Protein AF-A0A2A5YQ69-F1 (afdb_monomer)

Solvent-accessible surface area (backbone atoms only — not comparable to full-atom values): 4166 Å² total; per-residue (Å²): 100,98,89,36,65,72,64,41,28,63,75,69,70,50,58,96,89,59,80,87,89,79,88,83,90,82,82,83,78,90,67,86,76,79,85,77,86,76,80,63,66,56,78,80,40,48,47,102,39,96,88,38,59,69,40,84,130

Sequence (57 aa):
IAAQESKAQELLGLEPDIAVAALLTIGKPKKQLTKLSRKKVEEFTTVDRADGPAFTG

Radius of gyration: 19.07 Å; Cα contacts (8 Å, |Δi|>4): 31; chains: 1; bounding box: 39×31×38 Å

Mean predicted aligned error: 5.55 Å

pLDDT: mean 92.29, std 6.33, range [64.25, 97.75]

Structure (mmCIF, N/CA/C/O backbone):
data_AF-A0A2A5YQ69-F1
#
_entry.id   AF-A0A2A5YQ69-F1
#
loop_
_atom_site.group_PDB
_atom_site.id
_atom_site.type_symbol
_atom_site.label_atom_id
_atom_site.label_alt_id
_atom_site.label_comp_id
_atom_site.label_asym_id
_atom_site.label_entity_id
_atom_site.label_seq_id
_atom_site.pdbx_PDB_ins_code
_atom_site.Cartn_x
_atom_site.Cartn_y
_atom_site.Cartn_z
_atom_site.occupancy
_atom_site.B_iso_or_equiv
_atom_site.auth_seq_id
_atom_site.auth_comp_id
_atom_site.auth_asym_id
_atom_site.auth_atom_id
_atom_site.pdbx_PDB_model_num
ATOM 1 N N . ILE A 1 1 ? -6.473 1.158 18.900 1.00 64.69 1 ILE A N 1
ATOM 2 C CA . ILE A 1 1 ? -7.587 1.108 17.924 1.00 64.69 1 ILE A CA 1
ATOM 3 C C . ILE A 1 1 ? -7.102 0.895 16.497 1.00 64.69 1 ILE A C 1
ATOM 5 O O . ILE A 1 1 ? -7.592 -0.028 15.881 1.00 64.69 1 ILE A O 1
ATOM 9 N N . ALA A 1 2 ? -6.110 1.644 15.993 1.00 64.25 2 ALA A N 1
ATOM 10 C CA . ALA A 1 2 ? -5.714 1.557 14.577 1.00 64.25 2 ALA A CA 1
ATOM 11 C C . ALA A 1 2 ? -5.262 0.177 14.051 1.00 64.25 2 ALA A C 1
ATOM 13 O O . ALA A 1 2 ? -5.321 -0.039 12.852 1.00 64.25 2 ALA A O 1
ATOM 14 N N . ALA A 1 3 ? -4.842 -0.747 14.920 1.00 77.69 3 ALA A N 1
ATOM 15 C CA . ALA A 1 3 ? -4.507 -2.129 14.553 1.00 77.69 3 ALA A CA 1
ATOM 16 C C . ALA A 1 3 ? -5.427 -3.170 15.228 1.00 77.69 3 ALA A C 1
ATOM 18 O O . ALA A 1 3 ? -5.048 -4.324 15.384 1.00 77.69 3 ALA A O 1
ATOM 19 N N . GLN A 1 4 ? -6.596 -2.751 15.727 1.00 90.44 4 GLN A N 1
ATOM 20 C CA . GLN A 1 4 ? -7.549 -3.604 16.448 1.00 90.44 4 GLN A CA 1
ATOM 21 C C . GLN A 1 4 ? -8.896 -3.582 15.726 1.00 90.44 4 GLN A C 1
ATOM 23 O O . GLN A 1 4 ? -9.766 -2.794 16.093 1.00 90.44 4 GLN A O 1
ATOM 28 N N . GLU A 1 5 ? -9.047 -4.446 14.721 1.00 90.88 5 GLU A N 1
ATOM 29 C CA . GLU A 1 5 ? -10.209 -4.463 13.822 1.00 90.88 5 GLU A CA 1
ATOM 30 C C . GLU A 1 5 ? -11.533 -4.593 14.579 1.00 90.88 5 GLU A C 1
ATOM 32 O O . GLU A 1 5 ? -12.362 -3.692 14.521 1.00 90.88 5 GLU A O 1
ATOM 37 N N . SER A 1 6 ? -11.688 -5.638 15.398 1.00 91.62 6 SER A N 1
ATOM 38 C CA . SER A 1 6 ? -12.950 -5.905 16.106 1.00 91.62 6 SER A CA 1
ATOM 39 C C . SER A 1 6 ? -13.376 -4.752 17.016 1.00 91.62 6 SER A C 1
ATOM 41 O O . SER A 1 6 ? -14.550 -4.408 17.093 1.00 91.62 6 SER A O 1
ATOM 43 N N . LYS A 1 7 ? -12.409 -4.096 17.668 1.00 92.75 7 LYS A N 1
ATOM 44 C CA . LYS A 1 7 ? -12.683 -2.930 18.514 1.00 92.75 7 LYS A CA 1
ATOM 45 C C . LYS A 1 7 ? -13.056 -1.699 17.688 1.00 92.75 7 LYS A C 1
ATOM 47 O O . LYS A 1 7 ? -13.835 -0.872 18.145 1.00 92.75 7 LYS A O 1
ATOM 52 N N . ALA A 1 8 ? -12.468 -1.536 16.504 1.00 93.06 8 ALA A N 1
ATOM 53 C CA . ALA A 1 8 ? -12.818 -0.451 15.598 1.00 93.06 8 ALA A CA 1
ATOM 54 C C . ALA A 1 8 ? -14.230 -0.641 15.023 1.00 93.06 8 ALA A C 1
ATOM 56 O O . ALA A 1 8 ? -15.000 0.315 15.031 1.00 93.06 8 ALA A O 1
ATOM 57 N N . GLN A 1 9 ? -14.584 -1.863 14.611 1.00 93.75 9 GLN A N 1
ATOM 58 C CA . GLN A 1 9 ? -15.927 -2.214 14.143 1.00 93.75 9 GLN A CA 1
ATOM 59 C C . GLN A 1 9 ? -16.989 -1.940 15.215 1.00 93.75 9 GLN A C 1
ATOM 61 O O . GLN A 1 9 ? -17.959 -1.242 14.935 1.00 93.75 9 GLN A O 1
ATOM 66 N N . GLU A 1 10 ? -16.766 -2.387 16.458 1.00 94.50 10 GLU A N 1
ATOM 67 C CA . GLU A 1 10 ? -17.675 -2.125 17.584 1.00 94.50 10 GLU A CA 1
ATOM 68 C C . GLU A 1 10 ? -17.874 -0.619 17.828 1.00 94.50 10 GLU A C 1
ATOM 70 O O . GLU A 1 10 ? -19.001 -0.149 17.957 1.00 94.50 10 GLU A O 1
ATOM 75 N N . LEU A 1 11 ? -16.786 0.160 17.846 1.00 94.62 11 LEU A N 1
ATOM 76 C CA . LEU A 1 11 ? -16.842 1.607 18.091 1.00 94.62 11 LEU A CA 1
ATOM 77 C C . LEU A 1 11 ? -17.536 2.392 16.974 1.00 94.62 11 LEU A C 1
ATOM 79 O O . LEU A 1 11 ? -18.111 3.446 17.239 1.00 94.62 11 LEU A O 1
ATOM 83 N N . LEU A 1 12 ? -17.426 1.920 15.733 1.00 93.44 12 LEU A N 1
ATOM 84 C CA . LEU A 1 12 ? -18.017 2.559 14.559 1.00 93.44 12 LEU A CA 1
ATOM 85 C C . LEU A 1 12 ? -19.419 2.022 14.235 1.00 93.44 12 LEU A C 1
ATOM 87 O O . LEU A 1 12 ? -20.092 2.602 13.387 1.00 93.44 12 LEU A O 1
ATOM 91 N N . GLY A 1 13 ? -19.862 0.956 14.910 1.00 95.94 13 GLY A N 1
ATOM 92 C CA . GLY A 1 13 ? -21.150 0.310 14.661 1.00 95.94 13 GLY A CA 1
ATOM 93 C C . GLY A 1 13 ? -21.208 -0.424 13.321 1.00 95.94 13 GLY A C 1
ATOM 94 O O . GLY A 1 13 ? -22.246 -0.396 12.670 1.00 95.94 13 GLY A O 1
ATOM 95 N N . LEU A 1 14 ? -20.095 -1.026 12.893 1.00 95.81 14 LEU A N 1
ATOM 96 C CA . LEU A 1 14 ? -20.002 -1.759 11.628 1.00 95.81 14 LEU A CA 1
ATOM 97 C C . LEU A 1 14 ? -20.497 -3.200 11.776 1.00 95.81 14 LEU A C 1
ATOM 99 O O . LEU A 1 14 ? -20.267 -3.845 12.803 1.00 95.81 14 LEU A O 1
ATOM 103 N N . GLU A 1 15 ? -21.115 -3.728 10.723 1.00 95.81 15 GLU A N 1
ATOM 104 C CA . GLU A 1 15 ? -21.419 -5.149 10.611 1.00 95.81 15 GLU A CA 1
ATOM 105 C C . GLU A 1 15 ? -20.137 -6.005 10.479 1.00 95.81 15 GLU A C 1
ATOM 107 O O . GLU A 1 15 ? -19.097 -5.510 10.031 1.00 95.81 15 GLU A O 1
ATOM 112 N N . PRO A 1 16 ? -20.171 -7.304 10.852 1.00 90.44 16 PRO A N 1
ATOM 113 C CA . PRO A 1 16 ? -18.974 -8.154 10.886 1.00 90.44 16 PRO A CA 1
ATOM 114 C C . PRO A 1 16 ? -18.257 -8.338 9.540 1.00 90.44 16 PRO A C 1
ATOM 116 O O . PRO A 1 16 ? -17.063 -8.633 9.519 1.00 90.44 16 PRO A O 1
ATOM 119 N N . ASP A 1 17 ? -18.977 -8.202 8.429 1.00 94.19 17 ASP A N 1
ATOM 120 C CA . ASP A 1 17 ? -18.481 -8.340 7.059 1.00 94.19 17 ASP A CA 1
ATOM 121 C C . ASP A 1 17 ? -17.905 -7.035 6.480 1.00 94.19 17 ASP A C 1
ATOM 123 O O . ASP A 1 17 ? -17.312 -7.046 5.399 1.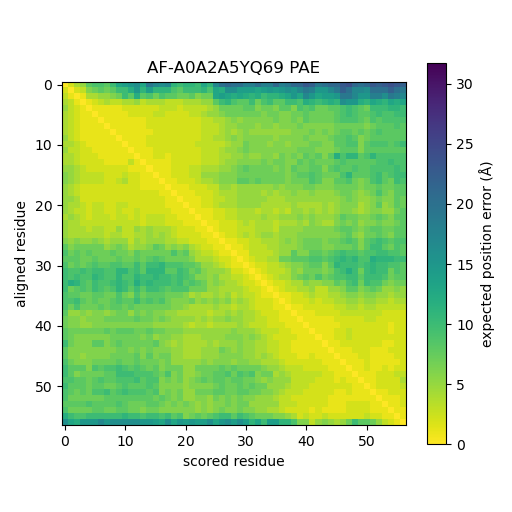00 94.19 17 ASP A O 1
ATOM 127 N N . ILE A 1 18 ? -18.008 -5.922 7.213 1.00 95.38 18 ILE A N 1
ATOM 128 C CA . ILE A 1 18 ? -17.449 -4.626 6.828 1.00 95.38 18 ILE A CA 1
ATOM 129 C C . ILE A 1 18 ? -16.082 -4.426 7.489 1.00 95.38 18 ILE A C 1
ATOM 131 O O . ILE A 1 18 ? -15.980 -4.279 8.705 1.00 95.38 18 ILE A O 1
ATOM 135 N N . ALA A 1 19 ? -15.020 -4.371 6.680 1.00 92.69 19 ALA A N 1
ATOM 136 C CA . ALA A 1 19 ? -13.644 -4.199 7.153 1.00 92.69 19 ALA A CA 1
ATOM 137 C C . ALA A 1 19 ? -13.158 -2.739 7.095 1.00 92.69 19 ALA A C 1
ATOM 139 O O . ALA A 1 19 ? -13.420 -2.005 6.136 1.00 92.69 19 ALA A O 1
ATOM 140 N N . VAL A 1 20 ? -12.364 -2.329 8.085 1.00 91.25 20 VAL A N 1
ATOM 141 C CA . VAL A 1 20 ? -11.692 -1.027 8.124 1.00 91.25 20 VAL A CA 1
ATOM 142 C C . VAL A 1 20 ? -10.405 -1.073 7.295 1.00 91.25 20 VAL A C 1
ATOM 144 O O . VAL A 1 20 ? -9.414 -1.694 7.666 1.00 91.25 20 VAL A O 1
ATOM 147 N N . ALA A 1 21 ? -10.378 -0.353 6.171 1.00 92.06 21 ALA A N 1
ATOM 148 C CA . ALA A 1 21 ? -9.201 -0.322 5.294 1.00 92.06 21 ALA A CA 1
ATOM 149 C C . ALA A 1 21 ? -8.085 0.616 5.792 1.00 92.06 21 ALA A C 1
ATOM 151 O O . ALA A 1 21 ? -6.899 0.323 5.641 1.00 92.06 21 ALA A O 1
ATOM 152 N N . ALA A 1 22 ? -8.453 1.774 6.349 1.00 91.75 22 ALA A N 1
ATOM 153 C CA . ALA A 1 22 ? -7.508 2.770 6.841 1.00 91.75 22 ALA A CA 1
ATOM 154 C C . ALA A 1 22 ? -8.174 3.753 7.814 1.00 91.75 22 ALA A C 1
ATOM 156 O O . ALA A 1 22 ? -9.366 4.037 7.716 1.00 91.75 22 ALA A O 1
ATOM 157 N N . LEU A 1 23 ? -7.370 4.340 8.704 1.00 89.31 23 LEU A N 1
ATOM 158 C CA . LEU A 1 23 ? -7.755 5.478 9.540 1.00 89.31 23 LEU A CA 1
ATOM 159 C C . LEU A 1 23 ? -6.879 6.678 9.192 1.00 89.31 23 L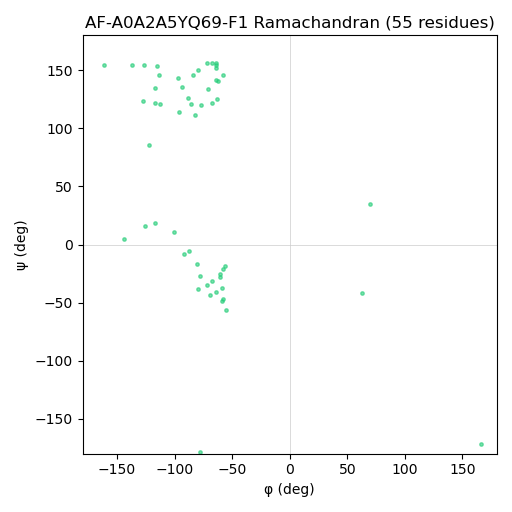EU A C 1
ATOM 161 O O . LEU A 1 23 ? -5.653 6.622 9.299 1.00 89.31 23 LEU A O 1
ATOM 165 N N . LEU A 1 24 ? -7.519 7.773 8.793 1.00 90.44 24 LEU A N 1
ATOM 166 C CA . LEU A 1 24 ? -6.857 9.008 8.386 1.00 90.44 24 LEU A CA 1
ATOM 167 C C . LEU A 1 24 ? -7.176 10.099 9.404 1.00 90.44 24 LEU A C 1
ATOM 169 O O . LEU A 1 24 ? -8.337 10.441 9.621 1.00 90.44 24 LEU A O 1
ATOM 173 N N . THR A 1 25 ? -6.147 10.662 10.032 1.00 89.19 25 THR A N 1
ATOM 174 C CA . THR A 1 25 ? -6.310 11.820 10.913 1.00 89.19 25 THR A CA 1
ATOM 175 C C . THR A 1 25 ? -6.208 13.104 10.094 1.00 89.19 25 THR A C 1
ATOM 177 O O . THR A 1 25 ? -5.236 13.324 9.373 1.00 89.19 25 THR A O 1
ATOM 180 N N . ILE A 1 26 ? -7.220 13.967 10.200 1.00 92.75 26 ILE A N 1
ATOM 181 C CA . ILE A 1 26 ? -7.291 15.240 9.474 1.00 92.75 26 ILE A CA 1
ATOM 182 C C . ILE A 1 26 ? -7.298 16.383 10.490 1.00 92.75 26 ILE A C 1
ATOM 184 O O . ILE A 1 26 ? -8.005 16.333 11.494 1.00 92.75 26 ILE A O 1
ATOM 188 N N . GLY A 1 27 ? -6.495 17.419 10.245 1.00 92.25 27 GLY A N 1
ATOM 189 C CA . GLY A 1 27 ? -6.416 18.591 11.114 1.00 92.25 27 GLY A CA 1
ATOM 190 C C . GLY A 1 27 ? -5.202 19.467 10.817 1.00 92.25 27 GLY A C 1
ATOM 191 O O . GLY A 1 27 ? -4.482 19.256 9.842 1.00 92.25 27 GLY A O 1
ATOM 192 N N . LYS A 1 28 ? -4.958 20.459 11.680 1.00 92.50 28 LYS A N 1
ATOM 193 C CA . LYS A 1 28 ? -3.789 21.340 11.572 1.00 92.50 28 LYS A CA 1
ATOM 194 C C . LYS A 1 28 ? -2.574 20.706 12.269 1.00 92.50 28 LYS A C 1
ATOM 196 O O . LYS A 1 28 ? -2.638 20.476 13.481 1.00 92.50 28 LYS A O 1
ATOM 201 N N . PRO A 1 29 ? -1.454 20.460 11.566 1.00 89.06 29 PRO A N 1
ATOM 202 C CA . PRO A 1 29 ? -0.265 19.882 12.181 1.00 89.06 29 PRO A CA 1
ATOM 203 C C . PRO A 1 29 ? 0.365 20.874 13.167 1.00 89.06 29 PRO A C 1
ATOM 205 O O . PRO A 1 29 ? 0.741 21.984 12.799 1.00 89.06 29 PRO A O 1
ATOM 208 N N . LYS A 1 30 ? 0.499 20.466 14.436 1.00 92.81 30 LYS A N 1
ATOM 209 C CA . LYS A 1 30 ? 1.240 21.235 15.457 1.00 92.81 30 LYS A CA 1
ATOM 210 C C . LYS A 1 30 ? 2.758 21.080 15.322 1.00 92.81 30 LYS A C 1
ATOM 212 O O . LYS A 1 30 ? 3.502 21.968 15.715 1.00 92.81 30 LYS A O 1
ATOM 217 N N . LYS A 1 31 ? 3.210 19.950 14.769 1.00 90.81 31 LYS A N 1
ATOM 218 C CA . LYS A 1 31 ? 4.612 19.649 14.469 1.00 90.81 31 LYS A CA 1
ATOM 219 C C . LYS A 1 31 ? 4.710 19.235 13.009 1.00 90.81 31 LYS A C 1
ATOM 221 O O . LYS A 1 31 ? 4.055 18.278 12.602 1.00 90.81 31 LYS A O 1
ATOM 226 N N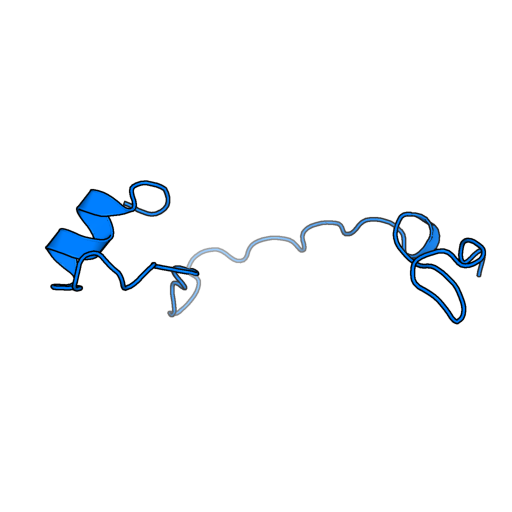 . GLN A 1 32 ? 5.539 19.936 12.245 1.00 88.19 32 GLN A N 1
ATOM 227 C CA . GLN A 1 32 ? 5.831 19.551 10.873 1.00 88.19 32 GLN A CA 1
ATOM 228 C C . GLN A 1 32 ? 6.813 18.376 10.884 1.00 88.19 32 GLN A C 1
ATOM 230 O O . GLN A 1 32 ? 7.909 18.478 11.435 1.00 88.19 32 GLN A O 1
ATOM 235 N N . LEU A 1 33 ? 6.408 17.248 10.304 1.00 89.38 33 LEU A N 1
ATOM 236 C CA . LEU A 1 33 ? 7.289 16.096 10.126 1.00 89.38 33 LEU A CA 1
ATOM 237 C C . LEU A 1 33 ? 8.196 16.311 8.907 1.00 89.38 33 LEU A C 1
ATOM 239 O O . LEU A 1 33 ? 7.814 16.983 7.944 1.0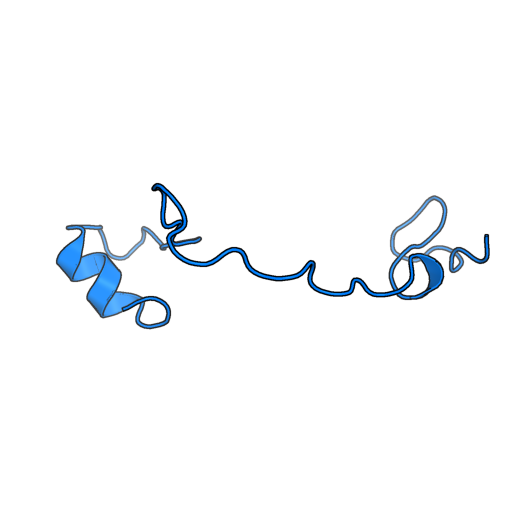0 89.38 33 LEU A O 1
ATOM 243 N N . THR A 1 34 ? 9.398 15.737 8.948 1.00 92.06 34 THR A N 1
ATOM 244 C CA . THR A 1 34 ? 10.297 15.688 7.791 1.00 92.06 34 THR A CA 1
ATOM 245 C C . THR A 1 34 ? 9.762 14.709 6.746 1.00 92.06 34 THR A C 1
ATOM 247 O O . THR A 1 34 ? 8.981 13.804 7.054 1.00 92.06 34 THR A O 1
ATOM 250 N N . LYS A 1 35 ? 10.162 14.891 5.481 1.00 92.06 35 LYS A N 1
ATOM 251 C CA . LYS A 1 35 ? 9.785 13.959 4.412 1.00 92.06 35 LYS A CA 1
ATOM 252 C C . LYS A 1 35 ? 10.377 12.582 4.716 1.00 92.06 35 LYS A C 1
ATOM 254 O O . LYS A 1 35 ? 11.586 12.457 4.892 1.00 92.06 35 LYS A O 1
ATOM 259 N N . LEU A 1 36 ? 9.525 11.560 4.751 1.00 93.88 36 LEU A N 1
ATOM 260 C CA . LEU A 1 36 ? 9.972 10.171 4.791 1.00 93.88 36 LEU A CA 1
ATOM 261 C C . LEU A 1 36 ? 10.720 9.844 3.496 1.00 93.88 36 LEU A C 1
ATOM 263 O O . LEU A 1 36 ? 10.304 10.278 2.417 1.00 93.88 36 LEU A O 1
ATOM 267 N N . SER A 1 37 ? 11.788 9.056 3.596 1.00 94.00 37 SER A N 1
ATOM 268 C CA . SER A 1 37 ? 12.462 8.534 2.414 1.00 94.00 37 SER A CA 1
ATOM 269 C C . SER A 1 37 ? 11.534 7.596 1.636 1.00 94.00 37 SER A C 1
ATOM 271 O O . SER A 1 37 ? 10.551 7.043 2.148 1.00 94.00 37 SER A O 1
ATOM 273 N N . ARG A 1 38 ? 11.823 7.464 0.347 1.00 96.19 38 ARG A N 1
ATOM 274 C CA . ARG A 1 38 ? 11.228 6.467 -0.538 1.00 96.19 38 ARG A CA 1
ATOM 275 C C . ARG A 1 38 ? 12.339 5.529 -0.990 1.00 96.19 38 ARG A C 1
ATOM 277 O O . ARG A 1 38 ? 13.501 5.934 -1.005 1.00 96.19 38 ARG A O 1
ATOM 284 N N . LYS A 1 39 ? 11.974 4.294 -1.328 1.00 95.88 39 LYS A N 1
ATOM 285 C CA . LYS A 1 39 ? 12.871 3.391 -2.055 1.00 95.88 39 LYS A CA 1
ATOM 286 C C . LYS A 1 39 ? 13.163 3.969 -3.437 1.00 95.88 39 LYS A C 1
ATOM 288 O O . LYS A 1 39 ? 12.349 4.747 -3.947 1.00 95.88 39 LYS A O 1
ATOM 293 N N . LYS A 1 40 ? 14.301 3.603 -4.025 1.00 95.75 40 LYS A N 1
ATOM 294 C CA . LYS A 1 40 ? 14.582 3.957 -5.419 1.00 95.75 40 LYS A CA 1
ATOM 295 C C . LYS A 1 40 ? 13.577 3.279 -6.346 1.00 95.75 40 LYS A C 1
ATOM 297 O O . LYS A 1 40 ? 13.042 2.226 -6.006 1.00 95.75 40 LYS A O 1
ATOM 302 N N . VAL A 1 41 ? 13.304 3.883 -7.498 1.00 96.44 41 VAL A N 1
ATOM 303 C CA . VAL A 1 41 ? 12.282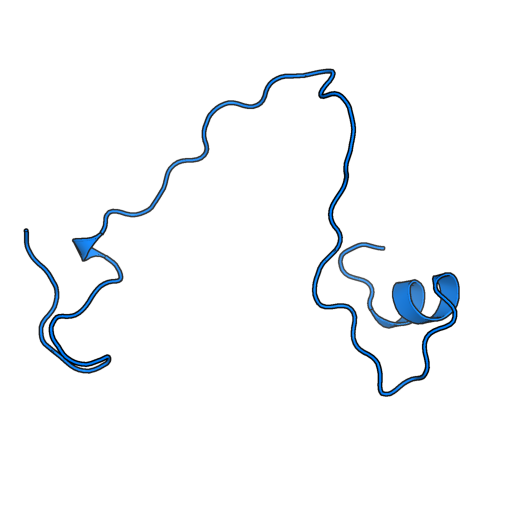 3.388 -8.437 1.00 96.44 41 VAL A CA 1
ATOM 304 C C . VAL A 1 41 ? 12.683 2.017 -8.982 1.00 96.44 41 VAL A C 1
ATOM 306 O O . VAL A 1 41 ? 11.865 1.095 -9.006 1.00 96.44 41 VAL A O 1
ATOM 309 N N . GLU A 1 42 ? 13.967 1.856 -9.286 1.00 96.19 42 GLU A N 1
ATOM 310 C CA . GLU A 1 42 ? 14.603 0.608 -9.727 1.00 96.19 42 GLU A CA 1
ATOM 311 C C . GLU A 1 42 ? 14.416 -0.565 -8.739 1.00 96.19 42 GLU A C 1
ATOM 313 O O . GLU A 1 42 ? 14.559 -1.722 -9.120 1.00 96.19 42 GLU A O 1
ATOM 318 N N . GLU A 1 43 ? 14.071 -0.308 -7.467 1.00 95.50 43 GLU A N 1
ATOM 319 C CA . GLU A 1 43 ?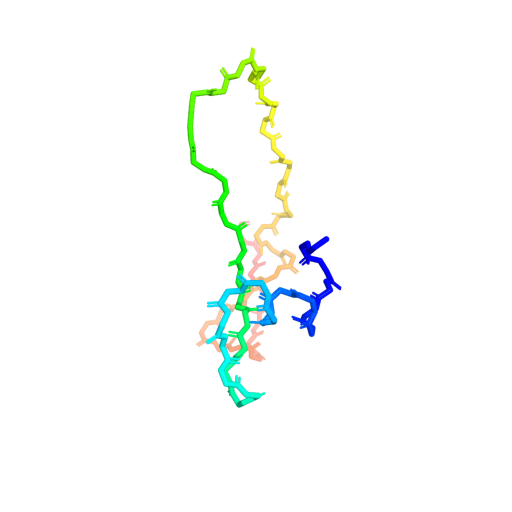 13.862 -1.368 -6.466 1.00 95.50 43 GLU A CA 1
ATOM 320 C C . GLU A 1 43 ? 12.488 -2.049 -6.553 1.00 95.50 43 GLU A C 1
ATOM 322 O O . GLU A 1 43 ? 12.295 -3.094 -5.929 1.00 95.50 43 GLU A O 1
ATOM 327 N N . PHE A 1 44 ? 11.503 -1.453 -7.231 1.00 95.12 44 PHE A N 1
ATOM 328 C CA . PHE A 1 44 ? 10.123 -1.959 -7.192 1.00 95.12 44 PHE A CA 1
ATOM 329 C C . PHE A 1 44 ? 9.345 -1.830 -8.505 1.00 95.12 44 PHE A C 1
ATOM 331 O O . PHE A 1 44 ? 8.153 -2.136 -8.525 1.00 95.12 44 PHE A O 1
ATOM 338 N N . THR A 1 45 ? 9.976 -1.377 -9.590 1.00 97.06 45 THR A N 1
ATOM 339 C CA . THR A 1 45 ? 9.308 -1.192 -10.886 1.00 97.06 45 THR A CA 1
ATOM 340 C C . THR A 1 45 ? 9.833 -2.139 -11.958 1.00 97.06 45 THR A C 1
ATOM 342 O O . THR A 1 45 ? 11.018 -2.474 -12.010 1.00 97.06 45 THR A O 1
ATOM 345 N N . THR A 1 46 ? 8.922 -2.553 -12.834 1.00 97.62 46 THR A N 1
ATOM 346 C CA . THR A 1 46 ? 9.181 -3.404 -13.997 1.00 97.62 46 THR A CA 1
ATOM 347 C C . THR A 1 46 ? 8.635 -2.743 -15.261 1.00 97.62 46 THR A C 1
ATOM 349 O O . THR A 1 46 ? 7.723 -1.914 -15.199 1.00 97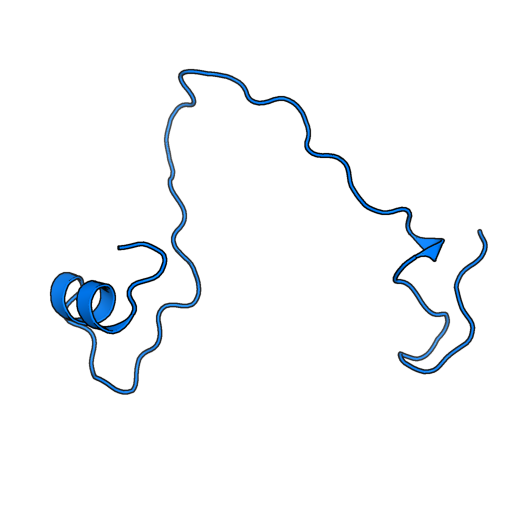.62 46 THR A O 1
ATOM 352 N N . VAL A 1 47 ? 9.211 -3.085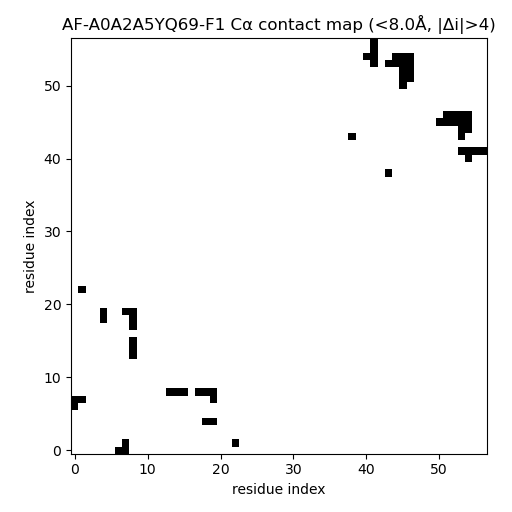 -16.413 1.00 97.75 47 VAL A N 1
ATOM 353 C CA . VAL A 1 47 ? 8.830 -2.535 -17.722 1.00 97.75 47 VAL A CA 1
ATOM 354 C C . VAL A 1 47 ? 7.793 -3.439 -18.393 1.00 97.75 47 VAL A C 1
ATOM 356 O O . VAL A 1 47 ? 7.944 -4.661 -18.396 1.00 97.75 47 VAL A O 1
ATOM 359 N N . ASP A 1 48 ? 6.746 -2.828 -18.957 1.00 97.56 48 ASP A N 1
ATOM 360 C CA . ASP A 1 48 ? 5.604 -3.420 -19.683 1.00 97.56 48 ASP A CA 1
ATOM 361 C C . ASP A 1 48 ? 4.686 -4.361 -18.886 1.00 97.56 48 ASP A C 1
ATOM 363 O O . ASP A 1 48 ? 3.463 -4.306 -19.032 1.00 97.56 48 ASP A O 1
ATOM 367 N N . ARG A 1 49 ? 5.242 -5.237 -18.048 1.00 96.62 49 ARG A N 1
ATOM 368 C CA . ARG A 1 49 ? 4.505 -6.267 -17.307 1.00 96.62 49 ARG A CA 1
ATOM 369 C C . ARG A 1 49 ? 4.986 -6.362 -15.867 1.00 96.62 49 ARG A C 1
ATOM 371 O O . ARG A 1 49 ? 6.142 -6.075 -15.571 1.00 96.62 49 ARG A O 1
ATOM 378 N N . ALA A 1 50 ? 4.118 -6.835 -14.974 1.00 93.69 50 ALA A N 1
ATOM 379 C CA . ALA A 1 50 ? 4.466 -7.069 -13.568 1.00 93.69 50 ALA A CA 1
ATOM 380 C C . ALA A 1 50 ? 5.606 -8.095 -13.389 1.00 93.69 50 ALA A C 1
ATOM 382 O O . ALA A 1 50 ? 6.349 -8.023 -12.418 1.00 93.69 50 ALA A O 1
ATOM 383 N N . ASP A 1 51 ? 5.749 -9.026 -14.335 1.00 95.06 51 ASP A N 1
ATOM 384 C CA . ASP A 1 51 ? 6.818 -10.028 -14.427 1.00 95.06 51 ASP A CA 1
ATOM 385 C C . ASP A 1 51 ? 7.918 -9.653 -15.444 1.00 95.06 51 ASP A C 1
ATOM 387 O O . ASP A 1 51 ? 8.749 -10.489 -15.798 1.00 95.06 51 ASP A O 1
ATOM 391 N N . GLY A 1 52 ? 7.908 -8.415 -15.949 1.00 96.69 52 GLY A N 1
ATOM 392 C CA . GLY A 1 52 ? 8.845 -7.924 -16.957 1.00 96.69 52 GLY A CA 1
ATOM 393 C C . GLY A 1 52 ? 10.233 -7.564 -16.405 1.00 96.69 52 GLY A C 1
ATOM 394 O O . GLY A 1 52 ? 10.496 -7.699 -15.208 1.00 96.69 52 GLY A O 1
ATOM 395 N N . PRO A 1 53 ? 11.146 -7.079 -17.269 1.00 97.69 53 PRO A N 1
ATOM 396 C CA . PRO A 1 53 ? 12.480 -6.650 -16.859 1.00 97.69 53 PRO A CA 1
ATOM 397 C C . PRO A 1 53 ? 12.433 -5.539 -15.804 1.00 97.69 53 PRO A C 1
ATOM 399 O O . PRO A 1 53 ? 11.559 -4.670 -15.848 1.00 97.69 53 PRO A O 1
ATOM 402 N N . ALA A 1 54 ? 13.401 -5.541 -14.886 1.00 96.56 54 ALA A N 1
ATOM 403 C CA . ALA A 1 54 ? 13.561 -4.460 -13.919 1.00 96.56 54 ALA A CA 1
ATOM 404 C C . ALA A 1 54 ? 13.857 -3.132 -14.632 1.00 96.56 54 ALA A C 1
ATOM 406 O O . ALA A 1 54 ? 14.622 -3.091 -15.598 1.00 96.56 54 ALA A O 1
ATOM 407 N N . PHE A 1 55 ? 13.269 -2.043 -14.140 1.00 97.12 55 PHE A N 1
ATOM 408 C CA . PHE A 1 55 ? 13.621 -0.701 -14.592 1.00 97.12 55 PHE A CA 1
ATOM 409 C C . PHE A 1 55 ? 15.020 -0.318 -14.084 1.00 97.12 55 PHE A C 1
ATOM 411 O O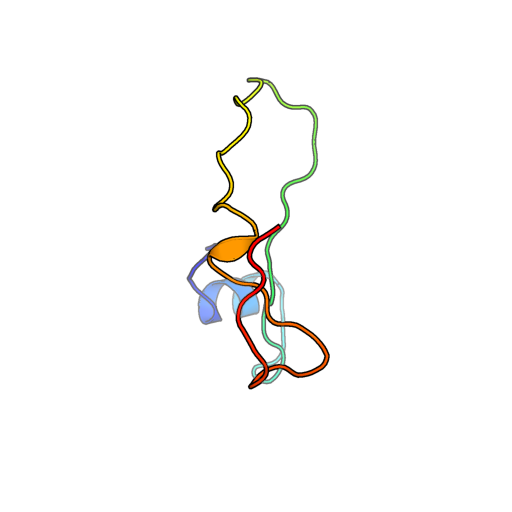 . PHE A 1 55 ? 15.327 -0.512 -12.910 1.00 97.12 55 PHE A O 1
ATOM 418 N N . THR A 1 56 ? 15.866 0.234 -14.956 1.00 95.25 56 THR A N 1
ATOM 419 C CA . THR A 1 56 ? 17.267 0.588 -14.639 1.00 95.25 56 THR A CA 1
ATOM 420 C C . THR A 1 56 ? 17.611 2.050 -14.941 1.00 95.25 56 THR A C 1
ATOM 422 O O . THR A 1 56 ? 18.789 2.360 -15.131 1.00 95.25 56 THR A O 1
ATOM 425 N N . GLY A 1 57 ? 16.599 2.904 -15.125 1.00 84.81 57 GLY A N 1
ATOM 426 C CA . GLY A 1 57 ? 16.775 4.298 -15.551 1.00 84.81 57 GLY A CA 1
ATOM 427 C C . GLY A 1 57 ? 17.086 5.277 -14.430 1.00 84.81 57 GLY A C 1
ATOM 428 O O . GLY A 1 57 ? 17.232 4.848 -13.267 1.00 84.81 57 GLY A O 1
#

Secondary structure (DSSP, 8-state):
-TT-HHHHHHHHT--TT---------S--SSPPPPPP---GGGT-BSSSTTSPBP--

Foldseek 3Di:
DQPDFVVVCVVVVHDPPDTDPGDDDDDDDPDDDDDDDDDDQQVCDAPPDNPHHGDDD